Protein AF-A0A764T851-F1 (afdb_monomer)

Sequence (69 aa):
GSAKNVEVQLLDTSGEPINLTGGFTGDGDLQLEPNASEASATYTARYYSTGKAEAGTVAATLQYAVSYK

pLDDT: mean 89.16, std 6.15, range [65.5, 95.69]

Organism: Salmonella enterica (NCBI:txid28901)

Solvent-accessible surface area (backbone atoms only — not comparable to full-atom values): 4773 Å² total; per-residue (Å²): 108,67,35,40,41,53,46,82,41,48,22,42,79,89,66,47,77,58,63,80,93,58,87,78,79,68,88,70,56,57,52,66,53,93,93,52,93,70,56,79,73,65,67,46,80,42,84,38,70,81,53,83,65,42,84,50,55,81,85,86,87,88,86,86,82,91,79,86,132

InterPro domains:
  IPR000259 Fimbrial-type adhesion domain [PF00419] (3-69)
  IPR008966 Adhesion domain superfamily [SSF49401] (1-69)
  IPR036937 Fimbrial-type adhesion domain superfamily [G3DSA:2.60.40.1090] (1-69)

Structure (mmCIF, N/CA/C/O backbone):
data_AF-A0A764T851-F1
#
_entry.id   AF-A0A764T851-F1
#
loop_
_atom_site.group_PDB
_atom_site.id
_atom_site.type_symbol
_atom_site.label_atom_id
_atom_site.label_alt_id
_atom_site.label_comp_id
_atom_site.label_asym_id
_atom_site.label_entity_id
_atom_site.label_seq_id
_atom_site.pdbx_PDB_ins_code
_atom_site.Cartn_x
_atom_site.Cartn_y
_atom_site.Cartn_z
_atom_site.occupancy
_atom_site.B_iso_or_equiv
_atom_site.auth_seq_id
_atom_site.auth_comp_id
_atom_site.auth_asym_id
_atom_site.auth_atom_id
_atom_site.pdbx_PDB_model_num
ATOM 1 N N . GLY A 1 1 ? -9.109 7.132 20.448 1.00 78.38 1 GLY A N 1
ATOM 2 C CA . GLY A 1 1 ? -8.837 5.682 20.407 1.00 78.38 1 GLY A CA 1
ATOM 3 C C . GLY A 1 1 ? -8.731 5.237 18.964 1.00 78.38 1 GLY A C 1
ATOM 4 O O . GLY A 1 1 ? -9.150 5.993 18.091 1.00 78.38 1 GLY A O 1
ATOM 5 N N . SER A 1 2 ? -8.155 4.065 18.705 1.0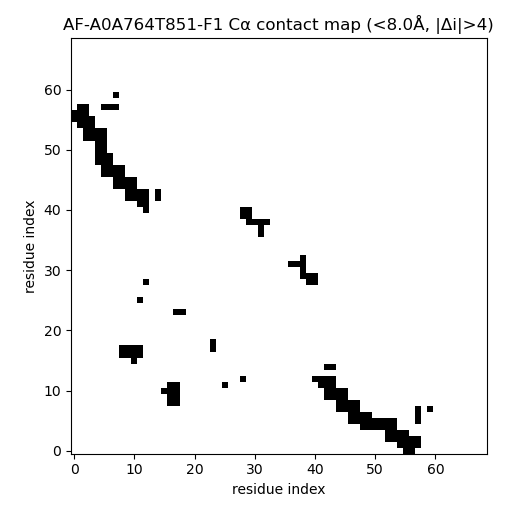0 90.31 2 SER A N 1
ATOM 6 C CA . SER A 1 2 ? -8.081 3.497 17.351 1.00 90.31 2 SER A CA 1
ATOM 7 C C . SER A 1 2 ? -9.468 3.105 16.840 1.00 90.31 2 SER A C 1
ATOM 9 O O . SER A 1 2 ? -10.323 2.706 17.634 1.00 90.31 2 SER A O 1
ATOM 11 N N . ALA A 1 3 ? -9.688 3.236 15.531 1.00 94.38 3 ALA A N 1
ATOM 12 C CA . ALA A 1 3 ? -10.909 2.762 14.888 1.00 94.38 3 ALA A CA 1
ATOM 13 C C . ALA A 1 3 ? -11.001 1.229 14.962 1.00 94.38 3 ALA A C 1
ATOM 15 O O . ALA A 1 3 ? -9.981 0.545 15.075 1.00 94.38 3 ALA A O 1
ATOM 16 N N . LYS A 1 4 ? -12.219 0.686 14.878 1.00 94.00 4 LYS A N 1
ATOM 17 C CA . LYS A 1 4 ? -12.455 -0.765 14.784 1.00 94.00 4 LYS A CA 1
ATOM 18 C C . LYS A 1 4 ? -13.249 -1.108 13.536 1.00 94.00 4 LYS A C 1
ATOM 20 O O . LYS A 1 4 ? -14.007 -0.278 13.035 1.00 94.00 4 LYS A O 1
ATOM 25 N N . ASN A 1 5 ? -13.113 -2.355 13.086 1.00 94.56 5 ASN A N 1
ATOM 26 C CA . ASN A 1 5 ? -13.820 -2.922 11.933 1.00 94.56 5 ASN A CA 1
ATOM 27 C C . ASN A 1 5 ? -13.564 -2.170 10.612 1.00 94.56 5 ASN A C 1
ATOM 29 O O . ASN A 1 5 ? -14.394 -2.190 9.701 1.00 94.56 5 ASN A O 1
ATOM 33 N N . VAL A 1 6 ? -12.435 -1.466 10.530 1.00 94.25 6 VAL A N 1
ATOM 34 C CA . VAL A 1 6 ? -11.972 -0.754 9.343 1.00 94.25 6 VAL A CA 1
ATOM 35 C C . VAL A 1 6 ? -10.455 -0.841 9.270 1.00 94.25 6 VAL A C 1
ATOM 37 O O . VAL A 1 6 ? -9.757 -0.641 10.262 1.00 94.25 6 VAL A O 1
ATOM 40 N N . GLU A 1 7 ? -9.963 -1.150 8.082 1.00 92.31 7 GLU A N 1
ATOM 41 C CA . GLU A 1 7 ? -8.552 -1.361 7.777 1.00 92.31 7 GLU A CA 1
ATOM 42 C C . GLU A 1 7 ? -8.173 -0.580 6.513 1.00 92.31 7 GLU A C 1
ATOM 44 O O . GLU A 1 7 ? -9.034 0.009 5.852 1.00 92.31 7 GLU A O 1
ATOM 49 N N . VAL A 1 8 ? -6.883 -0.551 6.176 1.00 93.88 8 VAL A N 1
ATOM 50 C CA . VAL A 1 8 ? -6.392 -0.005 4.903 1.00 93.88 8 VAL A CA 1
ATOM 51 C C . VAL A 1 8 ? -6.129 -1.163 3.947 1.00 93.88 8 VAL A C 1
ATOM 53 O O . VAL A 1 8 ? -5.381 -2.078 4.280 1.00 93.88 8 VAL A O 1
ATOM 56 N N . GLN A 1 9 ? -6.718 -1.106 2.756 1.00 95.69 9 GLN A N 1
ATOM 57 C CA . GLN A 1 9 ? -6.475 -2.044 1.664 1.00 95.69 9 GLN A CA 1
ATOM 58 C C . GLN A 1 9 ? -5.721 -1.340 0.537 1.00 95.69 9 GLN A C 1
ATOM 60 O O . GLN A 1 9 ? -6.067 -0.216 0.165 1.00 95.69 9 GLN A O 1
ATOM 65 N N . LEU A 1 10 ? -4.715 -2.018 -0.010 1.00 94.81 10 LEU A N 1
ATOM 66 C CA . LEU A 1 10 ? -3.989 -1.583 -1.198 1.00 94.81 10 LEU A CA 1
ATOM 67 C C . LEU A 1 10 ? -4.564 -2.265 -2.436 1.00 94.81 10 LEU A C 1
ATOM 69 O O . LEU A 1 10 ? -4.877 -3.455 -2.397 1.00 94.81 10 LEU A O 1
ATOM 73 N N . LEU A 1 11 ? -4.697 -1.496 -3.508 1.00 94.62 11 LEU A N 1
ATOM 74 C CA . LEU A 1 11 ? -5.110 -1.947 -4.826 1.00 94.62 11 LEU A CA 1
ATOM 75 C C . LEU A 1 11 ? -3.964 -1.731 -5.816 1.00 94.62 11 LEU A C 1
ATOM 77 O O . LEU A 1 11 ? -3.239 -0.734 -5.707 1.00 94.62 11 LEU A O 1
ATOM 81 N N . ASP A 1 12 ? -3.826 -2.653 -6.760 1.00 93.75 12 ASP A N 1
ATOM 82 C CA . ASP A 1 12 ? -2.867 -2.575 -7.856 1.00 93.75 12 ASP A CA 1
ATOM 83 C C . ASP A 1 12 ? -3.255 -1.527 -8.913 1.00 93.75 12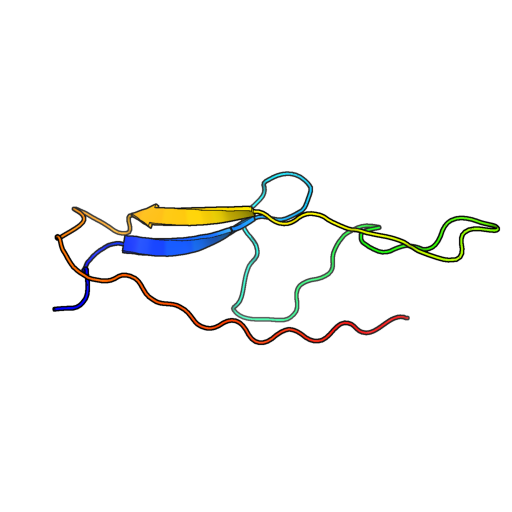 ASP A C 1
ATOM 85 O O . ASP A 1 12 ? -4.233 -0.785 -8.763 1.00 93.75 12 ASP A O 1
ATOM 89 N N . THR A 1 13 ? -2.458 -1.444 -9.980 1.00 92.12 13 THR A N 1
ATOM 90 C CA . THR A 1 13 ? -2.653 -0.508 -11.096 1.00 92.12 13 THR A CA 1
ATOM 91 C C . THR A 1 13 ? -3.938 -0.763 -11.892 1.00 92.12 13 THR A C 1
ATOM 93 O O . THR A 1 13 ? -4.435 0.153 -12.549 1.00 92.12 13 THR A O 1
ATOM 96 N N . SER A 1 14 ? -4.519 -1.963 -11.791 1.00 92.56 14 SER A N 1
ATOM 97 C CA . SER A 1 14 ? -5.818 -2.327 -12.373 1.00 92.56 14 SER A CA 1
ATOM 98 C C . SER A 1 14 ? -6.999 -2.100 -11.418 1.00 92.56 14 SER A C 1
ATOM 100 O O . SER A 1 14 ? -8.158 -2.163 -11.832 1.00 92.56 14 SER A O 1
ATOM 102 N N . GLY A 1 15 ? -6.717 -1.768 -10.154 1.00 92.56 15 GLY A N 1
ATOM 103 C CA . GLY A 1 15 ? -7.715 -1.562 -9.108 1.00 92.56 15 GLY A CA 1
ATOM 104 C C . GLY A 1 15 ? -8.072 -2.828 -8.326 1.00 92.56 15 GLY A C 1
ATOM 105 O O . GLY A 1 15 ? -9.019 -2.795 -7.533 1.00 92.56 15 GLY A O 1
ATOM 106 N N . GLU A 1 16 ? -7.322 -3.916 -8.497 1.00 93.56 16 GLU A N 1
ATOM 107 C CA . GLU A 1 16 ? -7.554 -5.186 -7.808 1.00 93.56 16 GLU A CA 1
ATOM 108 C C . GLU A 1 16 ? -6.823 -5.246 -6.454 1.00 93.56 16 GLU A C 1
ATOM 110 O O . GLU A 1 16 ? -5.741 -4.676 -6.301 1.00 93.56 16 GLU A O 1
ATOM 115 N N . PRO A 1 17 ? -7.384 -5.910 -5.424 1.00 93.69 17 PRO A N 1
ATOM 116 C CA . PRO A 1 17 ? -6.744 -6.012 -4.116 1.00 93.69 17 PRO A CA 1
ATOM 117 C C . PRO A 1 17 ? -5.380 -6.706 -4.136 1.00 93.69 17 PRO A C 1
ATOM 119 O O . PRO A 1 17 ? -5.255 -7.859 -4.548 1.00 93.69 17 PRO A O 1
ATOM 122 N N . ILE A 1 18 ? -4.374 -6.055 -3.552 1.00 92.94 18 ILE A N 1
ATOM 123 C CA . ILE A 1 18 ? -3.057 -6.658 -3.335 1.00 92.94 18 ILE A CA 1
ATOM 124 C C . ILE A 1 18 ? -3.110 -7.584 -2.121 1.00 92.94 18 ILE A C 1
ATOM 126 O O . ILE A 1 18 ? -3.457 -7.171 -1.010 1.00 92.94 18 ILE A O 1
ATOM 130 N N . ASN A 1 19 ? -2.693 -8.836 -2.312 1.00 90.00 19 ASN A N 1
ATOM 131 C CA . ASN A 1 19 ? -2.495 -9.766 -1.209 1.00 90.00 19 ASN A CA 1
ATOM 132 C C . ASN A 1 19 ? -1.148 -9.511 -0.508 1.0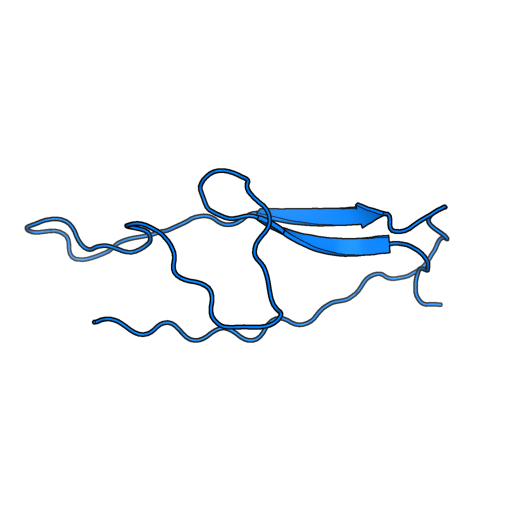0 90.00 19 ASN A C 1
ATOM 134 O O . ASN A 1 19 ? -0.087 -9.813 -1.048 1.00 90.00 19 ASN A O 1
ATOM 138 N N . LEU A 1 20 ? -1.203 -8.996 0.723 1.00 86.62 20 LEU A N 1
ATOM 139 C CA . LEU A 1 20 ? -0.029 -8.655 1.534 1.00 86.62 20 LEU A CA 1
ATOM 140 C C . LEU A 1 20 ? 0.509 -9.818 2.384 1.00 86.62 20 LEU A C 1
ATOM 142 O O . LEU A 1 20 ? 1.459 -9.629 3.141 1.00 86.62 20 LEU A O 1
ATOM 146 N N . THR A 1 21 ? -0.064 -11.025 2.294 1.00 87.00 21 THR A N 1
ATOM 147 C CA . THR A 1 21 ? 0.444 -12.196 3.036 1.00 87.00 21 THR A CA 1
ATOM 148 C C . THR A 1 21 ? 1.689 -12.820 2.398 1.00 87.00 21 THR A C 1
ATOM 150 O O . THR A 1 21 ? 2.205 -13.813 2.907 1.00 87.00 21 THR A O 1
ATOM 153 N N . GLY A 1 22 ? 2.157 -12.279 1.272 1.00 84.12 22 GLY A N 1
ATOM 154 C CA . GLY A 1 22 ? 3.320 -12.748 0.529 1.00 84.12 22 GLY A CA 1
ATOM 155 C C . GLY A 1 22 ? 3.902 -11.654 -0.366 1.00 84.12 22 GLY A C 1
ATOM 156 O O . GLY A 1 22 ? 3.602 -10.474 -0.200 1.00 84.12 22 GLY A O 1
ATOM 157 N N . GLY A 1 23 ? 4.752 -12.052 -1.314 1.00 82.94 23 GLY A N 1
ATOM 158 C CA . GLY A 1 23 ? 5.245 -11.140 -2.344 1.00 82.94 23 GLY A CA 1
ATOM 159 C C . GLY A 1 2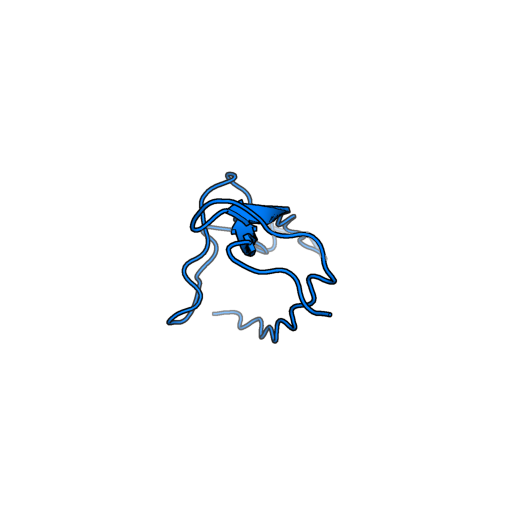3 ? 4.153 -10.809 -3.363 1.00 82.94 23 GLY A C 1
ATOM 160 O O . GLY A 1 23 ? 3.425 -11.699 -3.799 1.00 82.94 23 GLY A O 1
ATOM 161 N N . PHE A 1 24 ? 4.073 -9.543 -3.764 1.00 87.12 24 PHE A N 1
ATOM 162 C CA . PHE A 1 24 ? 3.263 -9.090 -4.892 1.00 87.12 24 PHE A CA 1
ATOM 163 C C . PHE A 1 24 ? 4.153 -8.956 -6.132 1.00 87.12 24 PHE A C 1
ATOM 165 O O . PHE A 1 24 ? 5.278 -8.467 -6.037 1.00 87.12 24 PHE A O 1
ATOM 172 N N . THR A 1 25 ? 3.665 -9.407 -7.286 1.00 86.19 25 THR A N 1
ATOM 173 C CA . THR A 1 25 ? 4.304 -9.169 -8.585 1.00 86.19 25 THR A CA 1
ATOM 174 C C . THR A 1 25 ? 3.340 -8.342 -9.417 1.00 86.19 25 THR A C 1
ATOM 176 O O . THR A 1 25 ? 2.269 -8.840 -9.752 1.00 86.19 25 THR A O 1
ATOM 179 N N . GLY A 1 26 ? 3.710 -7.096 -9.708 1.00 82.06 26 GLY A N 1
ATOM 180 C CA . GLY A 1 26 ? 2.961 -6.265 -10.646 1.00 82.06 26 GLY A CA 1
ATOM 181 C C . GLY A 1 26 ? 3.195 -6.761 -12.070 1.00 82.06 26 GLY A C 1
ATOM 182 O O . GLY A 1 26 ? 4.337 -7.025 -12.454 1.00 82.06 26 GLY A O 1
ATOM 183 N N . ASP A 1 27 ? 2.120 -6.953 -12.830 1.00 80.19 27 ASP A N 1
ATOM 184 C CA . ASP A 1 27 ? 2.185 -7.477 -14.196 1.00 80.19 27 ASP A CA 1
ATOM 185 C C . ASP A 1 27 ? 2.556 -6.351 -15.167 1.00 80.19 27 ASP A C 1
ATOM 187 O O . ASP A 1 27 ? 1.725 -5.523 -15.529 1.00 80.19 27 ASP A O 1
ATOM 191 N N . GLY A 1 28 ? 3.843 -6.254 -15.514 1.00 74.38 28 GLY A N 1
ATOM 192 C CA . GLY A 1 28 ? 4.374 -5.163 -16.342 1.00 74.38 28 GLY A CA 1
ATOM 193 C C . GLY A 1 28 ? 4.493 -3.814 -15.618 1.00 74.38 28 GLY A C 1
ATOM 194 O O . GLY A 1 28 ? 5.010 -2.851 -16.188 1.00 74.38 28 GLY A O 1
ATOM 195 N N . ASP A 1 29 ? 4.080 -3.735 -14.350 1.00 81.88 29 ASP A N 1
ATOM 196 C CA . ASP A 1 29 ? 4.291 -2.549 -13.525 1.00 81.8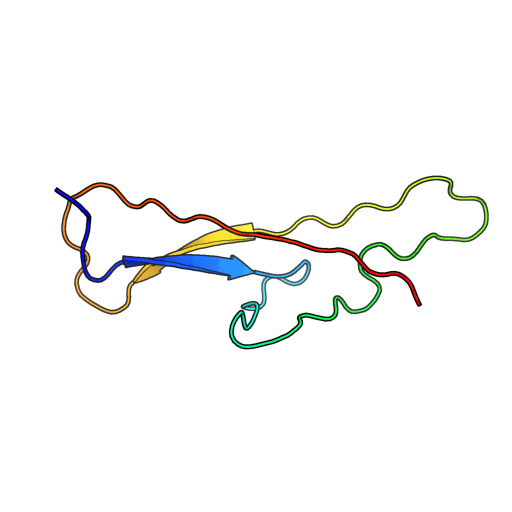8 29 ASP A CA 1
ATOM 197 C C . ASP A 1 29 ? 5.791 -2.254 -13.397 1.00 81.88 29 ASP A C 1
ATOM 199 O O . ASP A 1 29 ? 6.600 -3.142 -13.121 1.00 81.88 29 ASP A O 1
ATOM 203 N N . LEU A 1 30 ? 6.161 -0.979 -13.553 1.00 82.56 30 LEU A N 1
ATOM 204 C CA . LEU A 1 30 ? 7.553 -0.516 -13.477 1.00 82.56 30 LEU A CA 1
ATOM 205 C C . LEU A 1 30 ? 8.489 -1.167 -14.518 1.00 82.56 30 LEU A C 1
ATOM 207 O O . LEU A 1 30 ? 9.711 -1.126 -14.355 1.00 82.56 30 LEU A O 1
ATOM 211 N N . GLN A 1 31 ? 7.939 -1.727 -15.601 1.00 85.69 31 GLN A N 1
ATOM 212 C CA . GLN A 1 31 ? 8.725 -2.145 -16.755 1.00 85.6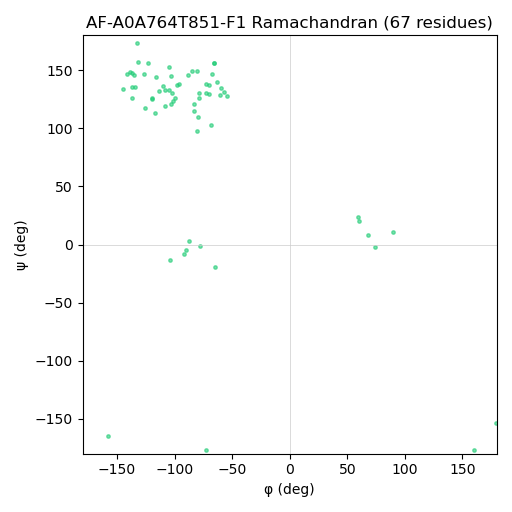9 31 GLN A CA 1
ATOM 213 C C . GLN A 1 31 ? 9.253 -0.915 -17.499 1.00 85.69 31 GLN A C 1
ATOM 215 O O . GLN A 1 31 ? 8.511 0.010 -17.829 1.00 85.69 31 GLN A O 1
ATOM 220 N N . LEU A 1 32 ? 10.560 -0.908 -17.760 1.00 86.69 32 LEU A N 1
ATOM 221 C CA . LEU A 1 32 ? 11.197 0.159 -18.516 1.00 86.69 32 LEU A CA 1
ATOM 222 C C . LEU A 1 32 ? 11.039 -0.106 -20.016 1.00 86.69 32 LEU A C 1
ATOM 224 O O . LEU A 1 32 ? 11.576 -1.082 -20.542 1.00 86.69 32 LE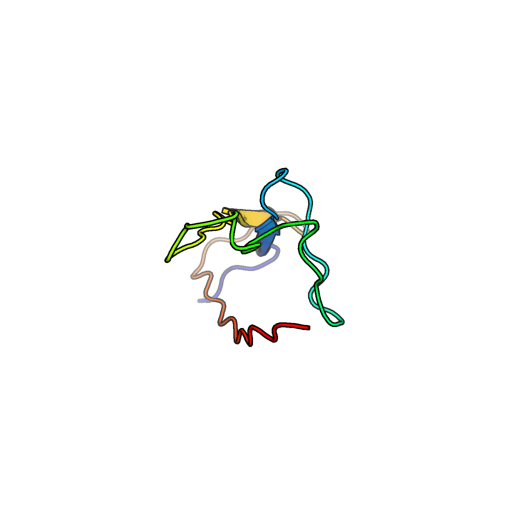U A O 1
ATOM 228 N N . GLU A 1 33 ? 10.305 0.765 -20.701 1.00 85.44 33 GLU A N 1
ATOM 229 C CA . GLU A 1 33 ? 10.155 0.703 -22.155 1.00 85.44 33 GLU A CA 1
ATOM 230 C C . GLU A 1 33 ? 11.486 0.984 -22.880 1.00 85.44 33 GLU A C 1
ATOM 232 O O . GLU A 1 33 ? 12.367 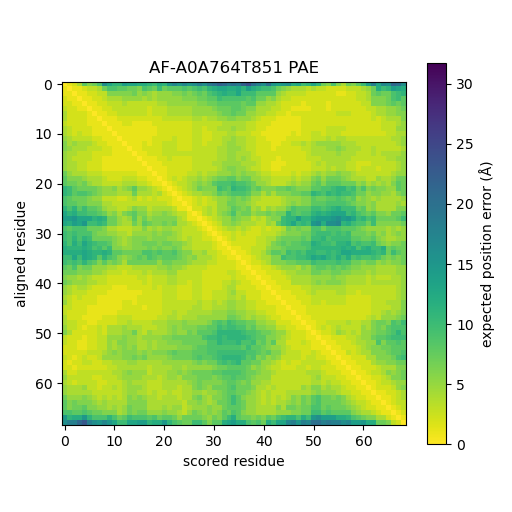1.663 -22.338 1.00 85.44 33 GLU A O 1
ATOM 237 N N . PRO A 1 34 ? 11.666 0.512 -24.129 1.00 89.44 34 PRO A N 1
ATOM 238 C CA . PRO A 1 34 ? 12.874 0.790 -24.897 1.00 89.44 34 PRO A CA 1
ATOM 239 C C . PRO A 1 34 ? 13.161 2.295 -25.000 1.00 89.44 34 PRO A C 1
ATOM 241 O O . PRO A 1 34 ? 12.326 3.072 -25.461 1.00 89.44 34 PRO A O 1
ATOM 244 N N . ASN A 1 35 ? 14.384 2.692 -24.638 1.00 90.81 35 ASN A N 1
ATOM 245 C CA . ASN A 1 35 ? 14.859 4.085 -24.592 1.00 90.81 35 ASN A CA 1
ATOM 246 C C . ASN A 1 35 ? 14.211 4.974 -23.514 1.00 90.81 35 ASN A C 1
ATOM 248 O O . ASN A 1 35 ? 14.474 6.177 -23.498 1.00 90.81 35 ASN A O 1
ATOM 252 N N . ALA A 1 36 ? 13.405 4.418 -22.607 1.00 89.81 36 ALA A N 1
ATOM 253 C CA . ALA A 1 36 ? 12.965 5.133 -21.417 1.00 89.81 36 ALA A CA 1
ATOM 254 C C . ALA A 1 36 ? 14.063 5.109 -20.342 1.00 89.81 36 ALA A C 1
ATOM 256 O O . ALA A 1 36 ? 14.843 4.164 -20.246 1.00 89.81 36 ALA A O 1
ATOM 257 N N . SER A 1 37 ? 14.118 6.154 -19.518 1.00 89.81 37 SER A N 1
ATOM 258 C CA . SER A 1 37 ? 14.971 6.216 -18.322 1.00 89.81 37 SER A CA 1
ATOM 259 C C . SER A 1 37 ? 14.191 6.017 -17.024 1.00 89.81 37 SER A C 1
ATOM 261 O O . SER A 1 37 ? 14.794 5.815 -15.974 1.00 89.81 37 SER A O 1
ATOM 263 N N . GLU A 1 38 ? 12.860 6.090 -17.088 1.00 88.81 38 GLU A N 1
ATOM 264 C CA . GLU A 1 38 ? 11.963 6.041 -15.939 1.00 88.81 38 GLU A CA 1
ATOM 265 C C . GLU A 1 38 ? 10.704 5.233 -16.272 1.00 88.81 38 GLU A C 1
ATOM 267 O O . GLU A 1 38 ? 10.212 5.259 -17.401 1.00 88.81 38 GLU A O 1
ATOM 272 N N . ALA A 1 39 ? 10.170 4.547 -15.264 1.00 89.44 39 ALA A N 1
ATOM 273 C CA . ALA A 1 39 ? 8.867 3.897 -15.288 1.00 89.44 39 ALA A CA 1
ATOM 274 C C . ALA A 1 39 ? 8.145 4.208 -13.971 1.00 89.44 39 ALA A C 1
ATOM 276 O O . ALA A 1 39 ? 8.779 4.338 -12.922 1.00 89.44 39 ALA A O 1
ATOM 277 N N . SER A 1 40 ? 6.820 4.341 -14.015 1.00 89.94 40 SER A N 1
ATOM 278 C CA . SER A 1 40 ? 6.008 4.623 -12.828 1.00 89.94 40 SER A CA 1
ATOM 279 C C . SER A 1 40 ? 4.746 3.767 -12.820 1.00 89.94 40 SER A C 1
ATOM 281 O O . SER A 1 40 ? 4.209 3.434 -13.872 1.00 89.94 40 SER A O 1
ATOM 283 N N . ALA A 1 41 ? 4.290 3.406 -11.623 1.00 90.75 41 ALA A N 1
ATOM 284 C CA . ALA A 1 41 ? 3.065 2.655 -11.387 1.00 90.75 41 ALA A CA 1
ATOM 285 C C . ALA A 1 41 ? 2.306 3.327 -10.238 1.00 90.75 41 ALA A C 1
ATOM 287 O O . ALA A 1 41 ? 2.910 3.717 -9.236 1.00 90.75 41 ALA A O 1
ATOM 288 N N . THR A 1 42 ? 0.991 3.494 -10.394 1.00 92.94 42 THR A N 1
ATOM 289 C CA . THR A 1 42 ? 0.142 4.162 -9.398 1.00 92.94 42 THR A CA 1
ATOM 290 C C . THR A 1 42 ? -0.747 3.145 -8.705 1.00 92.94 42 THR A C 1
ATOM 292 O O . THR A 1 42 ? -1.591 2.519 -9.335 1.00 92.94 42 THR A O 1
ATOM 295 N N . TYR A 1 43 ? -0.576 3.034 -7.394 1.00 93.19 43 TYR A N 1
ATOM 296 C CA . TYR A 1 43 ? -1.344 2.150 -6.526 1.00 93.19 43 TYR A CA 1
ATOM 297 C C . TYR A 1 43 ? -2.354 2.954 -5.717 1.00 93.19 43 TYR A C 1
ATOM 299 O O . TYR A 1 43 ? -2.126 4.128 -5.412 1.00 93.19 43 TYR A O 1
ATOM 307 N N . THR A 1 44 ? -3.454 2.319 -5.320 1.00 95.50 44 THR A N 1
ATOM 308 C CA . THR A 1 44 ? -4.517 2.991 -4.559 1.00 95.50 44 THR A CA 1
ATOM 309 C C . THR A 1 44 ? -4.622 2.426 -3.151 1.00 95.50 44 THR A C 1
ATOM 311 O O . THR A 1 44 ? -4.714 1.218 -2.970 1.00 95.50 44 THR A O 1
ATOM 314 N N . ALA A 1 45 ? -4.671 3.295 -2.140 1.00 95.31 45 ALA A N 1
ATOM 315 C CA . ALA A 1 45 ? -5.028 2.916 -0.775 1.00 95.31 45 ALA A CA 1
ATOM 316 C C . ALA A 1 45 ? -6.476 3.327 -0.485 1.00 95.31 45 ALA A C 1
ATOM 318 O O . ALA A 1 45 ? -6.856 4.478 -0.713 1.00 95.31 45 ALA A O 1
ATOM 319 N N . ARG A 1 46 ? -7.284 2.407 0.046 1.00 95.19 46 ARG A N 1
ATOM 320 C CA . ARG A 1 46 ? -8.665 2.683 0.466 1.00 95.19 46 ARG A CA 1
ATOM 321 C C . ARG A 1 46 ? -8.953 2.147 1.858 1.00 95.19 46 ARG A C 1
ATOM 323 O O . ARG A 1 46 ? -8.330 1.185 2.302 1.00 95.19 46 ARG A O 1
ATOM 330 N N . TYR A 1 47 ? -9.952 2.724 2.517 1.00 95.38 47 TYR A N 1
ATOM 331 C CA . TYR A 1 47 ? -10.542 2.087 3.688 1.00 95.38 47 TYR A CA 1
ATOM 332 C C . TYR A 1 47 ? -11.329 0.845 3.270 1.00 95.38 47 TYR A C 1
ATOM 334 O O . TYR A 1 47 ? -12.077 0.872 2.292 1.00 95.38 47 TYR A O 1
ATOM 342 N N . TYR A 1 48 ? -11.173 -0.229 4.034 1.00 93.94 48 TYR A N 1
ATOM 343 C CA . TYR A 1 48 ? -11.881 -1.486 3.857 1.00 93.94 48 TYR A CA 1
ATOM 344 C C . TYR A 1 48 ? -12.574 -1.862 5.164 1.00 93.94 48 TYR A C 1
ATOM 346 O O . TYR A 1 48 ? -11.930 -2.036 6.197 1.00 93.94 48 TYR A O 1
ATOM 354 N N . SER A 1 49 ? -13.903 -1.934 5.141 1.00 94.19 49 SER A N 1
ATOM 355 C CA . SER A 1 49 ? -14.692 -2.284 6.320 1.00 94.19 49 SER A CA 1
ATOM 356 C C . SER A 1 49 ? -14.761 -3.799 6.483 1.00 94.19 49 SER A C 1
ATOM 358 O O . SER A 1 49 ? -15.289 -4.495 5.622 1.00 94.19 49 SER A O 1
ATOM 360 N N . THR A 1 50 ? -14.287 -4.305 7.619 1.00 92.56 50 THR A N 1
ATOM 361 C CA . THR A 1 50 ? -14.429 -5.719 8.012 1.00 92.56 50 THR A CA 1
ATOM 362 C C . THR A 1 50 ? -15.715 -5.972 8.810 1.00 92.56 50 THR A C 1
ATOM 364 O O . THR A 1 50 ? -16.056 -7.111 9.119 1.00 92.56 50 THR A O 1
ATOM 367 N N . GLY A 1 51 ? -16.463 -4.907 9.116 1.00 93.06 51 GLY A N 1
ATOM 368 C CA . GLY A 1 51 ? -17.744 -4.925 9.817 1.00 93.06 51 GLY A CA 1
ATOM 369 C C . GLY A 1 51 ? -18.293 -3.507 9.994 1.00 93.06 51 GLY A C 1
ATOM 370 O O . GLY A 1 51 ? -17.974 -2.603 9.221 1.00 93.06 51 GLY A O 1
ATOM 371 N N . LYS A 1 52 ? -19.110 -3.276 11.031 1.00 94.69 52 LYS A N 1
ATOM 372 C CA . LYS A 1 52 ? -19.602 -1.927 11.356 1.00 94.69 52 LYS A CA 1
ATOM 373 C C . LYS A 1 52 ? -18.447 -1.057 11.862 1.00 94.69 52 LYS A C 1
ATOM 375 O O . LYS A 1 52 ? -18.038 -1.203 13.012 1.00 94.69 52 LYS A O 1
ATOM 380 N N . ALA A 1 53 ? -17.945 -0.165 11.012 1.00 94.69 53 ALA A N 1
ATOM 381 C CA . ALA A 1 53 ? -16.839 0.724 11.349 1.00 94.69 53 ALA A CA 1
ATOM 382 C C . ALA A 1 53 ? -17.149 1.579 12.594 1.00 94.69 53 ALA A C 1
ATOM 384 O O . ALA A 1 53 ? -18.211 2.199 12.695 1.00 94.69 53 ALA A O 1
ATOM 385 N N . GLU A 1 54 ? -16.212 1.608 13.538 1.00 95.44 54 GLU A N 1
ATOM 386 C CA . GLU A 1 54 ? -16.267 2.451 14.735 1.00 95.44 54 GLU A CA 1
ATOM 387 C C . GLU A 1 54 ? -15.341 3.659 14.576 1.00 95.44 54 GLU A C 1
ATOM 389 O O . GLU A 1 54 ? -14.259 3.556 13.996 1.00 95.44 54 GLU A O 1
ATOM 394 N N . ALA A 1 55 ? -15.749 4.804 15.126 1.00 93.69 55 ALA A N 1
ATOM 395 C CA . ALA A 1 55 ? -14.956 6.025 15.071 1.00 93.69 55 ALA A CA 1
ATOM 396 C C . ALA A 1 55 ? -13.617 5.871 15.810 1.00 93.69 55 ALA A C 1
ATOM 398 O O . ALA A 1 55 ? -13.543 5.314 16.906 1.00 93.69 55 ALA A O 1
ATOM 399 N N . GLY A 1 56 ? -12.563 6.432 15.227 1.00 93.50 56 GLY A N 1
ATOM 400 C CA . GLY A 1 56 ? -11.226 6.434 15.799 1.00 93.50 56 GLY A CA 1
ATOM 401 C C . GLY A 1 56 ? -10.164 6.689 14.739 1.00 93.50 56 GLY A C 1
ATOM 402 O O . GLY A 1 56 ? -10.474 6.930 13.574 1.00 93.50 56 GLY A O 1
ATOM 403 N N . THR A 1 57 ? -8.901 6.642 15.145 1.00 94.06 57 THR A N 1
ATOM 404 C CA . THR A 1 57 ? -7.768 6.791 14.224 1.00 94.06 57 THR A CA 1
ATOM 405 C C . THR A 1 57 ? -7.520 5.484 13.476 1.00 94.06 57 THR A C 1
ATOM 407 O O . THR A 1 57 ? -7.398 4.434 14.109 1.00 94.06 57 THR A O 1
ATOM 410 N N . VAL A 1 58 ? -7.405 5.556 12.149 1.00 91.69 58 VAL A N 1
ATOM 411 C CA . VAL A 1 58 ? -6.881 4.472 11.308 1.00 91.69 58 VAL A CA 1
ATOM 412 C C . VAL A 1 58 ? -5.456 4.841 10.919 1.00 91.69 58 VAL A C 1
ATOM 414 O O . VAL A 1 58 ? -5.230 5.891 10.324 1.00 91.69 58 VAL A O 1
ATOM 417 N N . ALA A 1 59 ? -4.496 3.996 11.276 1.00 91.31 59 ALA A N 1
ATOM 418 C CA . ALA A 1 59 ? -3.097 4.159 10.907 1.00 91.31 59 ALA A CA 1
ATOM 419 C C . ALA A 1 59 ? -2.538 2.799 10.486 1.00 91.31 59 ALA A C 1
ATOM 421 O O . ALA A 1 59 ? -2.787 1.797 11.155 1.00 91.31 59 ALA A O 1
ATOM 422 N N . ALA A 1 60 ? -1.794 2.775 9.384 1.00 88.00 60 ALA A N 1
ATOM 423 C CA . ALA A 1 60 ? -1.139 1.586 8.859 1.00 88.00 60 ALA A CA 1
ATOM 424 C C . ALA A 1 60 ? 0.269 1.950 8.379 1.00 88.00 60 ALA A C 1
ATOM 426 O O . ALA A 1 60 ? 0.497 3.064 7.905 1.00 88.00 60 ALA A O 1
ATOM 427 N N . THR A 1 61 ? 1.194 0.999 8.484 1.00 89.31 61 THR A N 1
ATOM 428 C CA . THR A 1 61 ? 2.571 1.142 8.003 1.00 89.31 61 THR A CA 1
ATOM 429 C C . THR A 1 61 ? 2.831 0.068 6.960 1.00 89.31 61 THR A C 1
ATOM 431 O O . THR A 1 61 ? 2.653 -1.115 7.242 1.00 89.31 61 THR A O 1
ATOM 434 N N . LEU A 1 62 ? 3.276 0.477 5.772 1.00 85.94 62 LEU A N 1
ATOM 435 C CA . LEU A 1 62 ? 3.692 -0.420 4.698 1.00 85.94 62 LEU A CA 1
ATOM 436 C C . LEU A 1 62 ? 5.212 -0.362 4.551 1.00 85.94 62 LEU A C 1
ATOM 438 O O . LEU A 1 62 ? 5.791 0.720 4.475 1.00 85.94 62 LEU A O 1
ATOM 442 N N . GLN A 1 63 ? 5.841 -1.528 4.467 1.00 85.50 63 GLN A N 1
ATOM 443 C CA . GLN A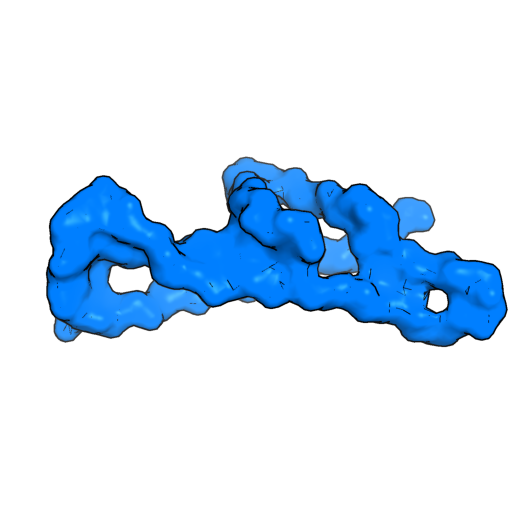 1 63 ? 7.221 -1.661 4.013 1.00 85.50 63 GLN A CA 1
ATOM 444 C C . GLN A 1 63 ? 7.192 -2.227 2.596 1.00 85.50 63 GLN A C 1
ATOM 446 O O . GLN A 1 63 ? 6.471 -3.189 2.342 1.00 85.50 63 GLN A O 1
ATOM 451 N N . TYR A 1 64 ? 7.951 -1.627 1.683 1.00 83.00 64 TYR A N 1
ATOM 452 C CA . TYR A 1 64 ? 8.031 -2.068 0.294 1.00 83.00 64 TYR A CA 1
ATOM 453 C C . TYR A 1 64 ? 9.488 -2.304 -0.106 1.00 83.00 64 TYR A C 1
ATOM 455 O O . TYR A 1 64 ? 10.393 -1.612 0.359 1.00 83.00 64 TYR A O 1
ATOM 463 N N . ALA A 1 65 ? 9.699 -3.289 -0.975 1.00 83.00 65 ALA A N 1
ATOM 464 C CA . ALA A 1 65 ? 10.973 -3.558 -1.623 1.00 83.00 65 ALA A CA 1
ATOM 465 C C . ALA A 1 65 ? 10.697 -3.872 -3.094 1.00 83.00 65 ALA A C 1
ATOM 467 O O . ALA A 1 65 ? 9.890 -4.749 -3.397 1.00 83.00 65 ALA A O 1
ATOM 468 N N . VAL A 1 66 ? 11.357 -3.150 -3.998 1.00 80.62 66 VAL A N 1
ATOM 469 C CA . VAL A 1 66 ? 11.260 -3.385 -5.443 1.00 80.62 66 VAL A CA 1
ATOM 470 C C . VAL A 1 66 ? 12.499 -4.157 -5.867 1.00 80.62 66 VAL A C 1
ATOM 472 O O . VAL A 1 66 ? 13.620 -3.724 -5.609 1.00 80.62 66 VAL A O 1
ATOM 475 N N . SER A 1 67 ? 12.298 -5.320 -6.476 1.00 78.69 67 SER A N 1
ATOM 476 C CA . SER A 1 67 ? 13.371 -6.124 -7.062 1.00 78.69 67 SER A CA 1
ATOM 477 C C . SER A 1 67 ? 13.100 -6.285 -8.548 1.00 78.69 67 SER A C 1
ATOM 479 O O . SER A 1 67 ? 12.019 -6.726 -8.930 1.00 78.69 67 SER A O 1
ATOM 481 N N . TYR A 1 68 ? 14.083 -5.931 -9.368 1.00 72.12 68 TYR A N 1
ATOM 482 C CA . TYR A 1 68 ? 14.054 -6.182 -10.805 1.00 72.12 68 TYR A CA 1
ATOM 483 C C . TYR A 1 68 ? 14.556 -7.601 -11.082 1.00 72.12 68 TYR A C 1
ATOM 485 O O . TYR A 1 68 ? 15.374 -8.128 -10.321 1.00 72.12 68 TYR A O 1
ATOM 493 N N . LYS A 1 69 ? 14.045 -8.220 -12.146 1.00 65.50 69 LYS A N 1
ATOM 494 C CA . LYS A 1 69 ? 14.568 -9.490 -12.659 1.00 65.50 69 LYS A CA 1
ATOM 495 C C . LYS A 1 69 ? 15.557 -9.263 -13.787 1.00 65.50 69 LYS A C 1
ATOM 497 O O . LYS A 1 69 ? 15.371 -8.274 -14.526 1.00 65.50 69 LYS A O 1
#

Secondary structure (DSSP, 8-state):
-B-EEEEEEEE-TTSPBP-TTS----SSTT---TT-S------EEEEEEEEEEESSB------------

Foldseek 3Di:
DAKPQKAKFKAFLVRHTDDPPDDDDHDCQFPADVPRPGGHTDMDIDIDGNDPIGDDDYDDDDDDDDDDD

Nearest PDB structures (foldseek):
  7szo-assembly2_L  TM=6.134E-01  e=2.746E-01  Escherichia coli
  3fn2-assembly1_A  TM=3.108E-01  e=2.165E+00  [Clostridium] symbiosum ATCC 14940
  2tun-assembly3_C  TM=2.384E-01  e=9.716E+00  Homo sapiens

Mean predicted aligned error: 4.78 Å

Radius of gyration: 15.59 Å; Cα contacts (8 Å, |Δi|>4): 86; chains: 1; bounding box: 35×20×45 Å